Protein 2PK7 (pdb70)

Secondary structure (DSSP, 8-state):
--GGGT---TTT----EE-TTSSEEEETTTTEEEEEETTEE--GGG-EE--HHHHSPP--S--/--HHHH---TTT----EE-TTSSEEEEGGGTEEEEEETTEE--TTTPEEPPHHHHS---

Solvent-accessible surface area: 7641 Å² total

Sequence (122 aa):
TKLLDILACPICKGPLKLSADKTELISKGAGLAYPIRDGIPVLESEARTLTTEERLDKLEHHHTKLLDILACPICKGPLKLSADKTELISKGAGLAYPIRDGIPVLESEARTLTTEERLDKL

CATH classification: 2.20.25.10

B-factor: mean 33.27, std 12.48, range [8.03, 75.21]

Foldseek 3Di:
DDPQVVDADPPQRHGWDQDPVRQWTDDLVVQWTFGQPPNRGHDRVRIDGHDPVRNDDDDDDDD/DDPQVPDADPPQRHGWPQDPVRQWTDDLVVQWTFGQPPNRGHDPVRIDRHDPVRNDDPD

Nearest PDB structures (foldseek):
  2pk7-assembly1_A  TM=1.016E+00  e=2.468E-11  Pseudomonas protegens Pf-5
  2pk7-assembly1_B  TM=9.964E-01  e=2.585E-10  Pseudomonas protegens Pf-5
  2hf1-assembly1_A  TM=7.803E-01  e=8.280E-06  Chromobacterium violaceum ATCC 12472
  2jr6-assembly1_A  TM=7.240E-01  e=8.280E-06  Neisseria meningitidis Z2491
  2js4-assembly1_A  TM=6.664E-01  e=1.897E-04  Bordetella bronchiseptica RB50

InterPro domains:
  IPR005651 Trm112-like [MF_01187] (1-54)
  IPR005651 Trm112-like [PF03966] (2-41)

Radius of gyration: 16.15 Å; Cα contacts (8 Å, |Δi|>4): 223; chains: 2; bounding box: 31×43×45 Å

Structure (mmCIF, N/CA/C/O backbone):
data_2PK7
#
_entry.id   2PK7
#
_cell.length_a   29.415
_cell.length_b   34.363
_cell.length_c   35.832
_cell.angle_alpha   76.39
_cell.angle_beta   76.12
_cell.angle_gamma   73.58
#
_symmetry.space_group_name_H-M   'P 1'
#
loop_
_entity.id
_entity.type
_entity.pdbx_description
1 polymer 'Uncharacterized protein'
2 water water
#
loop_
_atom_site.group_PDB
_atom_site.id
_atom_site.type_symbol
_atom_site.label_atom_id
_atom_site.label_alt_id
_atom_site.label_comp_id
_atom_site.label_asym_id
_atom_site.label_en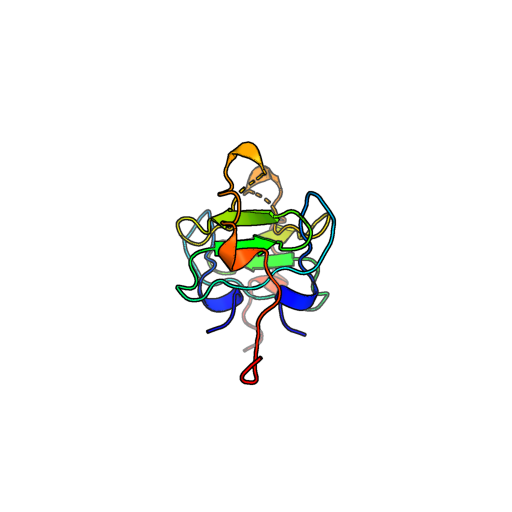tity_id
_atom_site.label_seq_id
_atom_site.pdbx_PDB_ins_code
_atom_site.Cartn_x
_atom_site.Cartn_y
_atom_site.Cartn_z
_atom_site.occupancy
_atom_site.B_iso_or_equiv
_atom_site.auth_seq_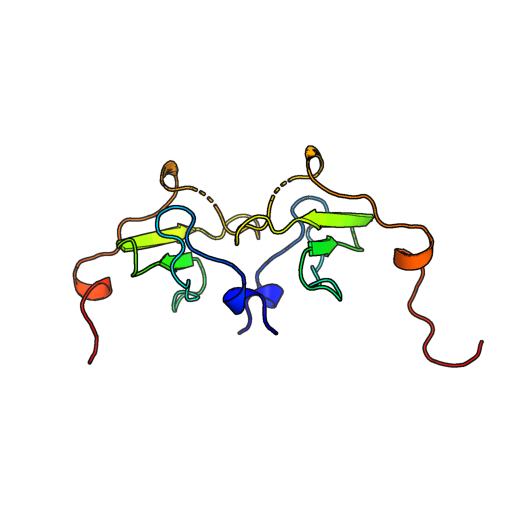id
_atom_site.auth_comp_id
_atom_site.auth_asym_id
_atom_site.auth_atom_id
_atom_site.pdbx_PDB_model_num
ATOM 1 N N . THR A 1 3 ? 4.155 -16.861 -4.490 1.00 65.69 3 THR A N 1
ATOM 2 C CA . THR A 1 3 ? 4.941 -15.839 -5.239 1.00 67.11 3 THR A CA 1
ATOM 3 C C . THR A 1 3 ? 5.063 -14.563 -4.405 1.00 64.55 3 THR A C 1
ATOM 4 O O . THR A 1 3 ? 4.255 -14.327 -3.508 1.00 64.62 3 THR A O 1
ATOM 6 N N . LYS A 1 4 ? 6.073 -13.748 -4.711 1.00 55.45 4 LYS A N 1
ATOM 7 C CA . LYS A 1 4 ? 6.344 -12.501 -3.992 1.00 49.55 4 LYS A CA 1
ATOM 8 C C . LYS A 1 4 ? 5.116 -11.640 -3.687 1.00 44.09 4 LYS A C 1
ATOM 9 O O . LYS A 1 4 ? 4.083 -11.740 -4.350 1.00 41.78 4 LYS A O 1
ATOM 11 N N . LEU A 1 5 ? 5.254 -10.785 -2.677 1.00 38.41 5 LEU A N 1
ATOM 12 C CA . LEU A 1 5 ? 4.186 -9.889 -2.229 1.00 36.08 5 LEU A CA 1
ATOM 13 C C . LEU A 1 5 ? 3.793 -8.832 -3.272 1.00 37.03 5 LEU A C 1
ATOM 14 O O . LEU A 1 5 ? 2.604 -8.567 -3.484 1.00 38.10 5 LEU A O 1
ATOM 19 N N . LEU A 1 6 ? 4.795 -8.241 -3.919 1.00 35.00 6 LEU A N 1
ATOM 20 C CA . LEU A 1 6 ? 4.579 -7.219 -4.940 1.00 37.38 6 LEU A CA 1
ATOM 21 C C . LEU A 1 6 ? 3.716 -7.690 -6.105 1.00 42.30 6 LEU A C 1
ATOM 22 O O . LEU A 1 6 ? 3.225 -6.866 -6.877 1.00 42.66 6 LEU A O 1
ATOM 27 N N . ASP A 1 7 ? 3.552 -9.003 -6.253 1.00 42.21 7 ASP A N 1
ATOM 28 C CA . ASP A 1 7 ? 2.737 -9.537 -7.343 1.00 38.88 7 ASP A CA 1
ATOM 29 C C . ASP A 1 7 ? 1.270 -9.491 -6.952 1.00 39.05 7 ASP A C 1
ATOM 30 O O . ASP A 1 7 ? 0.385 -9.504 -7.807 1.00 43.08 7 ASP A O 1
ATOM 35 N N . ILE A 1 8 ? 1.026 -9.451 -5.648 1.00 38.45 8 ILE A N 1
ATOM 36 C CA . ILE A 1 8 ? -0.326 -9.455 -5.113 1.00 35.94 8 ILE A CA 1
ATOM 37 C C . ILE A 1 8 ? -0.875 -8.085 -4.763 1.00 33.14 8 ILE A C 1
ATOM 38 O O . ILE A 1 8 ? -2.087 -7.870 -4.774 1.00 36.15 8 ILE A O 1
ATOM 43 N N . LEU A 1 9 ? 0.015 -7.160 -4.444 1.00 31.04 9 LEU A N 1
ATOM 44 C CA . LEU A 1 9 ? -0.407 -5.826 -4.071 1.00 29.49 9 LEU A CA 1
ATOM 45 C C . LEU A 1 9 ? -0.683 -4.949 -5.292 1.00 31.70 9 LEU A C 1
ATOM 46 O O . LEU A 1 9 ? -0.010 -5.066 -6.306 1.00 31.57 9 LEU A O 1
ATOM 51 N N . ALA A 1 10 ? -1.685 -4.082 -5.192 1.00 32.73 10 ALA A N 1
ATOM 52 C CA . ALA A 1 10 ? -2.032 -3.191 -6.292 1.00 32.72 10 ALA A CA 1
ATOM 53 C C . ALA A 1 10 ? -2.243 -1.781 -5.776 1.00 31.23 10 ALA A C 1
ATOM 54 O O . ALA A 1 10 ? -2.584 -1.583 -4.613 1.00 32.19 10 ALA A O 1
ATOM 56 N N . CYS A 1 11 ? -2.025 -0.798 -6.639 1.00 30.87 11 CYS A N 1
ATOM 57 C CA . CYS A 1 11 ? -2.217 0.592 -6.250 1.00 31.23 11 CYS A CA 1
ATOM 58 C C . CYS A 1 11 ? -3.700 0.757 -5.921 1.00 36.25 11 CYS A C 1
ATOM 59 O O . CYS A 1 11 ? -4.565 0.337 -6.691 1.00 34.78 11 CYS A O 1
ATOM 62 N N . PRO A 1 12 ? -4.015 1.359 -4.765 1.00 38.62 12 PRO A N 1
ATOM 63 C CA . PRO A 1 12 ? -5.428 1.529 -4.414 1.00 37.18 12 PRO A CA 1
ATOM 64 C C . PRO A 1 12 ? -6.183 2.501 -5.305 1.00 37.05 12 PRO A C 1
ATOM 65 O O . PRO A 1 12 ? -7.410 2.486 -5.354 1.00 44.84 12 PRO A O 1
ATOM 69 N N . ILE A 1 13 ? -5.452 3.337 -6.026 1.00 40.48 13 ILE A N 1
ATOM 70 C CA . ILE A 1 13 ? -6.101 4.311 -6.890 1.00 41.46 13 ILE A CA 1
ATOM 71 C C . ILE A 1 13 ? -6.392 3.773 -8.295 1.00 43.15 13 ILE A C 1
ATOM 72 O O . ILE A 1 13 ? -7.552 3.674 -8.708 1.00 39.29 13 ILE A O 1
ATOM 77 N N . CYS A 1 14 ? -5.331 3.415 -9.017 1.00 38.21 14 CYS A N 1
ATOM 78 C CA . CYS A 1 14 ? -5.438 2.931 -10.397 1.00 36.66 14 CYS A CA 1
ATOM 79 C C . CYS A 1 14 ? -5.405 1.411 -10.570 1.00 35.44 14 CYS A C 1
ATOM 80 O O . CYS A 1 14 ? -5.658 0.901 -11.669 1.00 33.35 14 CYS A O 1
ATOM 83 N N . LYS A 1 15 ? -5.054 0.704 -9.498 1.00 33.09 15 LYS A N 1
ATOM 84 C CA . LYS A 1 15 ? -4.984 -0.755 -9.487 1.00 30.26 15 LYS A CA 1
ATOM 85 C C . LYS A 1 15 ? -3.837 -1.317 -10.322 1.00 32.15 15 LYS A C 1
ATOM 86 O O . LYS A 1 15 ? -3.824 -2.503 -10.665 1.00 33.17 15 LYS A O 1
ATOM 92 N N . GLY A 1 16 ? -2.873 -0.460 -10.641 1.00 27.35 16 GLY A N 1
ATOM 93 C CA . GLY A 1 16 ? -1.728 -0.895 -11.416 1.00 24.91 16 GLY A CA 1
ATOM 94 C C . GLY A 1 16 ? -0.631 -1.450 -10.526 1.00 26.42 16 GLY A C 1
ATOM 95 O O . GLY A 1 16 ? -0.758 -1.453 -9.306 1.00 24.13 16 GLY A O 1
ATOM 96 N N . PRO A 1 17 ? 0.471 -1.923 -11.110 1.00 28.11 17 PRO A N 1
ATOM 97 C CA . PRO A 1 17 ? 1.585 -2.480 -10.335 1.00 29.10 17 PRO A CA 1
ATOM 98 C C . PRO A 1 17 ? 2.243 -1.458 -9.404 1.00 29.45 17 PRO A C 1
ATOM 99 O O . PRO A 1 17 ? 2.065 -0.251 -9.564 1.00 27.02 17 PRO A O 1
ATOM 103 N N . LEU A 1 18 ? 2.986 -1.954 -8.420 1.00 27.82 18 LEU A N 1
ATOM 104 C CA . LEU A 1 18 ? 3.697 -1.099 -7.476 1.00 26.25 18 LEU A CA 1
ATOM 105 C C . LEU A 1 18 ? 5.147 -1.568 -7.478 1.00 27.93 18 LEU A C 1
ATOM 106 O O . LEU A 1 18 ? 5.408 -2.761 -7.615 1.00 28.06 18 LEU A O 1
ATOM 111 N N . LYS A 1 19 ? 6.082 -0.634 -7.343 1.00 23.62 19 LYS A N 1
ATOM 112 C CA . LYS A 1 19 ? 7.491 -0.988 -7.322 1.00 27.78 19 LYS A CA 1
ATOM 113 C C . LYS A 1 19 ? 8.124 -0.433 -6.063 1.00 26.13 19 LYS A C 1
ATOM 114 O O . LYS A 1 19 ? 7.821 0.677 -5.639 1.00 24.37 19 LYS A O 1
ATOM 120 N N . LEU A 1 20 ? 8.993 -1.213 -5.444 1.00 30.13 20 LEU A N 1
ATOM 121 C CA . LEU A 1 20 ? 9.671 -0.727 -4.255 1.00 30.42 20 LEU A CA 1
ATOM 122 C C . LEU A 1 20 ? 10.644 0.339 -4.761 1.00 32.42 20 LEU A C 1
ATOM 123 O O . LEU A 1 20 ? 11.361 0.104 -5.728 1.00 34.02 20 LEU A O 1
ATOM 128 N N . SER A 1 21 ? 10.647 1.513 -4.130 1.00 30.46 21 SER A N 1
ATOM 129 C CA . SER A 1 21 ? 11.529 2.597 -4.547 1.00 27.77 21 SER A CA 1
ATOM 130 C C . SER A 1 21 ? 12.990 2.222 -4.331 1.00 33.85 21 SER A C 1
ATOM 131 O O . SER A 1 21 ? 13.290 1.266 -3.622 1.00 32.75 21 SER A O 1
ATOM 134 N N . ALA A 1 22 ? 13.888 2.999 -4.931 1.00 34.18 22 ALA A N 1
ATOM 135 C CA . ALA A 1 22 ? 15.325 2.770 -4.818 1.00 34.87 22 ALA A CA 1
ATOM 136 C C . ALA A 1 22 ? 15.807 2.720 -3.364 1.00 34.46 22 ALA A C 1
ATOM 137 O O . ALA A 1 22 ? 16.503 1.782 -2.977 1.00 38.13 22 ALA A O 1
ATOM 139 N N . ASP A 1 23 ? 15.447 3.721 -2.561 1.00 36.18 23 ASP A N 1
ATOM 140 C CA . ASP A 1 23 ? 15.858 3.744 -1.154 1.00 32.22 23 ASP A CA 1
ATOM 141 C C . ASP A 1 23 ? 14.977 2.845 -0.278 1.00 28.52 23 ASP A C 1
ATOM 142 O O . ASP A 1 23 ? 15.113 2.828 0.946 1.00 31.11 23 ASP A O 1
ATOM 147 N N . LYS A 1 24 ? 14.081 2.099 -0.926 1.00 29.25 24 LYS A N 1
ATOM 148 C CA . LYS A 1 24 ? 13.160 1.161 -0.269 1.00 24.55 24 LYS A CA 1
ATOM 149 C C . LYS A 1 24 ? 12.184 1.744 0.749 1.00 23.71 24 LYS A C 1
ATOM 150 O O . LYS A 1 24 ? 11.637 1.013 1.578 1.00 25.16 24 LYS A O 1
ATOM 156 N N . THR A 1 25 ? 11.935 3.044 0.688 1.00 24.46 25 THR A N 1
ATOM 157 C CA . THR A 1 25 ? 11.031 3.655 1.651 1.00 22.55 25 THR A CA 1
ATOM 158 C C . THR A 1 25 ? 9.658 3.971 1.078 1.00 19.45 25 THR A C 1
ATOM 159 O O . THR A 1 25 ? 8.811 4.560 1.760 1.00 20.36 25 THR A O 1
ATOM 163 N N . GLU A 1 26 ? 9.421 3.593 -0.170 1.00 23.48 26 GLU A N 1
ATOM 164 C CA . GLU A 1 26 ? 8.129 3.895 -0.770 1.00 18.58 26 GLU A CA 1
ATOM 165 C C . GLU A 1 26 ? 7.709 2.840 -1.760 1.00 19.93 26 GLU A C 1
ATOM 166 O O . GLU A 1 26 ? 8.537 2.116 -2.292 1.00 21.50 26 GLU A O 1
ATOM 172 N N . LEU A 1 27 ? 6.405 2.770 -2.000 1.00 19.50 27 LEU A N 1
ATOM 173 C CA . LEU A 1 27 ? 5.854 1.877 -2.993 1.00 18.83 27 LEU A CA 1
ATOM 174 C C . LEU A 1 27 ? 5.367 2.863 -4.036 1.00 20.45 27 LEU A C 1
ATOM 175 O O . LEU A 1 27 ? 4.403 3.597 -3.820 1.00 22.79 27 LEU A O 1
ATOM 180 N N . ILE A 1 28 ? 6.052 2.900 -5.167 1.00 24.01 28 ILE A N 1
ATOM 181 C CA . ILE A 1 28 ? 5.661 3.819 -6.211 1.00 23.17 28 ILE A CA 1
ATOM 182 C C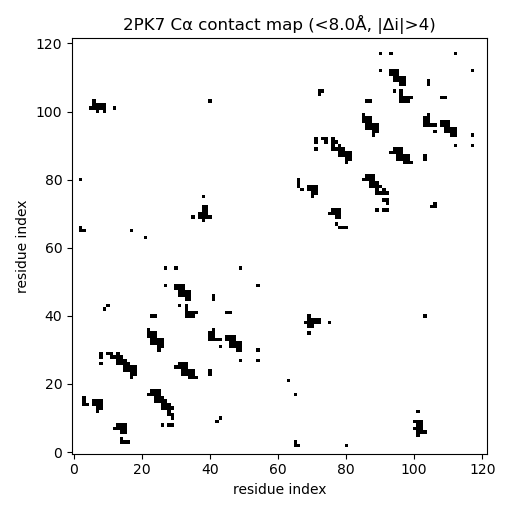 . ILE A 1 28 ? 4.630 3.229 -7.160 1.00 23.13 28 ILE A C 1
ATOM 183 O O . ILE A 1 28 ? 4.679 2.047 -7.541 1.00 19.01 28 ILE A O 1
ATOM 188 N N . SER A 1 29 ? 3.661 4.072 -7.495 1.00 19.56 29 SER A N 1
ATOM 189 C CA . SER A 1 29 ? 2.583 3.704 -8.397 1.00 24.52 29 SER A CA 1
ATOM 190 C C . SER A 1 29 ? 2.647 4.613 -9.607 1.00 22.22 29 SER A C 1
ATOM 191 O O . SER A 1 29 ? 2.047 5.681 -9.621 1.00 28.50 29 SER A O 1
ATOM 194 N N . LYS A 1 30 ? 3.392 4.189 -10.619 1.00 24.17 30 LYS A N 1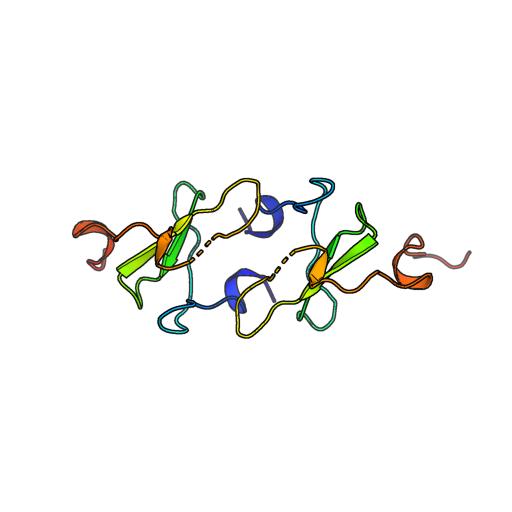
ATOM 195 C CA . LYS A 1 30 ? 3.541 4.972 -11.841 1.00 26.68 30 LYS A CA 1
ATOM 196 C C . LYS A 1 30 ? 2.186 5.149 -12.518 1.00 25.77 30 LYS A C 1
ATOM 197 O O . LYS A 1 30 ? 1.925 6.174 -13.160 1.00 22.43 30 LYS A O 1
ATOM 199 N N . GLY A 1 31 ? 1.323 4.148 -12.376 1.00 20.85 31 GLY A N 1
ATOM 200 C CA . GLY A 1 31 ? 0.008 4.235 -12.986 1.00 25.60 31 GLY A CA 1
ATOM 201 C C . GLY A 1 31 ? -0.816 5.362 -12.386 1.00 29.70 31 GLY A C 1
ATOM 202 O O . GLY A 1 31 ? -1.741 5.871 -13.025 1.00 29.11 31 GLY A O 1
ATOM 203 N N . ALA A 1 32 ? -0.474 5.763 -11.164 1.00 23.65 32 ALA A N 1
ATOM 204 C CA . ALA A 1 32 ? -1.193 6.839 -10.490 1.00 25.63 32 ALA A CA 1
ATOM 205 C C . ALA A 1 32 ? -0.339 8.080 -10.284 1.00 24.24 32 ALA A C 1
ATOM 206 O O . ALA A 1 32 ? -0.842 9.135 -9.892 1.00 25.53 32 ALA A O 1
ATOM 208 N N . GLY A 1 33 ? 0.954 7.953 -10.553 1.00 26.64 33 GLY A N 1
ATOM 209 C CA . GLY A 1 33 ? 1.849 9.081 -10.391 1.00 26.58 33 GLY A CA 1
ATOM 210 C C . GLY A 1 33 ? 2.048 9.425 -8.929 1.00 25.37 33 GLY A C 1
ATOM 211 O O . GLY A 1 33 ? 2.264 10.584 -8.577 1.00 24.59 33 GLY A O 1
ATOM 212 N N . LEU A 1 34 ? 1.976 8.414 -8.071 1.00 28.49 34 LEU A N 1
ATOM 213 C CA . LEU A 1 34 ? 2.145 8.615 -6.635 1.00 25.30 34 LEU A CA 1
ATOM 214 C C . LEU A 1 34 ? 3.123 7.615 -6.009 1.00 21.55 34 LEU A C 1
ATOM 215 O O . LEU A 1 34 ? 3.351 6.545 -6.558 1.00 20.68 34 LEU A O 1
ATOM 220 N N . ALA A 1 35 ? 3.693 7.971 -4.858 1.00 20.04 35 ALA A N 1
ATOM 221 C CA . ALA A 1 35 ? 4.589 7.072 -4.131 1.00 20.35 35 ALA A CA 1
ATOM 222 C C . ALA A 1 35 ? 3.999 6.969 -2.735 1.00 21.61 35 ALA A C 1
ATOM 223 O O . ALA A 1 35 ? 3.819 7.976 -2.062 1.00 22.18 35 ALA A O 1
ATOM 225 N N . TYR A 1 36 ? 3.677 5.756 -2.307 1.00 22.74 36 TYR A N 1
ATOM 226 C CA . TYR A 1 36 ? 3.119 5.566 -0.979 1.00 19.41 36 TYR A CA 1
ATOM 227 C C . TYR A 1 36 ? 4.276 5.306 -0.012 1.00 15.69 36 TYR A C 1
ATOM 228 O O . TYR A 1 36 ? 5.112 4.435 -0.253 1.00 14.80 36 TYR A O 1
ATOM 237 N N . PRO A 1 37 ? 4.343 6.066 1.096 1.00 17.94 37 PRO A N 1
ATOM 238 C CA . PRO A 1 37 ? 5.411 5.898 2.078 1.00 15.58 37 PRO A CA 1
ATOM 239 C C . PRO A 1 37 ? 5.269 4.646 2.926 1.00 23.82 37 PRO A C 1
ATOM 240 O O . PRO A 1 37 ? 4.169 4.165 3.189 1.00 24.21 37 PRO A O 1
ATOM 244 N N . ILE A 1 38 ? 6.405 4.107 3.330 1.00 23.60 38 ILE A N 1
ATOM 245 C CA . ILE A 1 38 ? 6.422 2.942 4.191 1.00 23.44 38 ILE A CA 1
ATOM 246 C C . ILE A 1 38 ? 6.906 3.547 5.486 1.00 28.19 38 ILE A C 1
ATOM 247 O O . ILE A 1 38 ? 8.026 4.047 5.571 1.00 25.55 38 ILE A O 1
ATOM 252 N N . ARG A 1 39 ? 6.036 3.535 6.486 1.00 28.26 39 ARG A N 1
ATOM 253 C CA . ARG A 1 39 ? 6.361 4.128 7.773 1.00 32.57 39 ARG A CA 1
ATOM 254 C C . ARG A 1 39 ? 6.419 3.124 8.912 1.00 30.47 39 ARG A C 1
ATOM 255 O O . ARG A 1 39 ? 5.404 2.537 9.287 1.00 34.90 39 ARG A O 1
ATOM 263 N N . ASP A 1 40 ? 7.611 2.944 9.468 1.00 32.26 40 ASP A N 1
ATOM 264 C CA . ASP A 1 40 ? 7.813 2.007 10.565 1.00 36.54 40 ASP A CA 1
ATOM 265 C C . ASP A 1 40 ? 7.205 0.651 10.212 1.00 33.65 40 ASP A C 1
ATOM 266 O O . ASP A 1 40 ? 6.406 0.090 10.959 1.00 34.49 40 ASP A O 1
ATOM 271 N N . GLY A 1 41 ? 7.589 0.147 9.044 1.00 28.68 41 GLY A N 1
ATOM 272 C CA . GLY A 1 41 ? 7.114 -1.143 8.576 1.00 30.22 41 GLY A CA 1
ATOM 273 C C . GLY A 1 41 ? 5.694 -1.216 8.045 1.00 24.00 41 GLY A C 1
ATOM 274 O O . GLY A 1 41 ? 5.203 -2.308 7.764 1.00 29.91 41 GLY A O 1
ATOM 275 N N . ILE A 1 42 ? 5.029 -0.077 7.888 1.00 24.54 42 ILE A N 1
ATOM 276 C CA . ILE A 1 42 ? 3.660 -0.085 7.374 1.00 23.40 42 ILE A CA 1
ATOM 277 C C . ILE A 1 42 ? 3.549 0.725 6.087 1.00 21.71 42 ILE A C 1
ATOM 278 O O . ILE A 1 42 ? 3.920 1.895 6.057 1.00 24.28 42 ILE A O 1
ATOM 283 N N . PRO A 1 43 ? 3.055 0.109 4.997 1.00 21.41 43 PRO A N 1
ATOM 284 C CA . PRO A 1 43 ? 2.922 0.859 3.747 1.00 21.65 43 PRO A CA 1
ATOM 285 C C . PRO A 1 43 ? 1.631 1.677 3.818 1.00 25.92 43 PRO A C 1
ATOM 286 O O . PRO A 1 43 ? 0.542 1.125 3.687 1.00 24.21 43 PRO A O 1
ATOM 290 N N . VAL A 1 44 ? 1.742 2.985 4.044 1.00 23.63 44 VAL A N 1
ATOM 291 C CA . VAL A 1 44 ? 0.551 3.829 4.136 1.00 22.09 44 VAL A CA 1
ATOM 292 C C . VAL A 1 44 ? 0.110 4.206 2.735 1.00 25.41 44 VAL A C 1
ATOM 293 O O . VAL A 1 44 ? 0.592 5.171 2.135 1.00 22.79 44 VAL A O 1
ATOM 305 N N . LEU A 1 46 ? -2.533 5.691 0.993 1.00 22.46 46 LEU A N 1
ATOM 306 C CA . LEU A 1 46 ? -3.648 6.609 0.846 1.00 26.27 46 LEU A CA 1
ATOM 307 C C . LEU A 1 46 ? -3.078 7.763 0.025 1.00 22.36 46 LEU A C 1
ATOM 308 O O . LEU A 1 46 ? -1.930 8.164 0.221 1.00 24.06 46 LEU A O 1
ATOM 313 N N . GLU A 1 47 ? -3.870 8.286 -0.901 1.00 26.85 47 GLU A N 1
ATOM 314 C CA . GLU A 1 47 ? -3.415 9.384 -1.741 1.00 30.25 47 GLU A CA 1
ATOM 315 C C . GLU A 1 47 ? -3.064 10.583 -0.874 1.00 28.63 47 GLU A C 1
ATOM 316 O O . GLU A 1 47 ? -2.089 11.294 -1.129 1.00 31.28 47 GLU A O 1
ATOM 322 N N . SER A 1 48 ? -3.865 10.797 0.160 1.00 31.06 48 SER A N 1
ATOM 323 C CA . SER A 1 48 ? -3.646 11.909 1.070 1.00 32.71 48 SER A CA 1
ATOM 324 C C . SER A 1 48 ? -2.288 11.843 1.772 1.00 30.68 48 SER A C 1
ATOM 325 O O . SER A 1 48 ? -1.812 12.857 2.281 1.00 31.86 48 SER A O 1
ATOM 328 N N . GLU A 1 49 ? -1.668 10.666 1.803 1.00 30.83 49 GLU A N 1
ATOM 329 C CA . GLU A 1 49 ? -0.376 10.509 2.476 1.00 25.65 49 GLU A CA 1
ATOM 330 C C . GLU A 1 49 ? 0.800 10.300 1.543 1.00 25.21 49 GLU A C 1
ATOM 331 O O . GLU A 1 49 ? 1.955 10.243 1.994 1.00 25.98 49 GLU A O 1
ATOM 337 N N . ALA A 1 50 ? 0.498 10.183 0.255 1.00 24.70 50 ALA A N 1
ATOM 338 C CA . ALA A 1 50 ? 1.495 9.931 -0.776 1.00 21.83 50 ALA A CA 1
ATOM 339 C C . ALA A 1 50 ? 2.236 11.147 -1.318 1.00 24.45 50 ALA A C 1
ATOM 340 O O . ALA A 1 50 ? 1.805 12.288 -1.165 1.00 28.98 50 ALA A O 1
ATOM 342 N N . ARG A 1 51 ? 3.363 10.867 -1.966 1.00 21.58 51 ARG A N 1
ATOM 343 C CA . ARG A 1 51 ? 4.183 11.888 -2.587 1.00 18.88 51 ARG A CA 1
ATOM 344 C C . ARG A 1 51 ? 3.895 11.759 -4.078 1.00 19.74 51 ARG A C 1
ATOM 345 O O . ARG A 1 51 ? 3.875 10.654 -4.615 1.00 24.78 51 ARG A O 1
ATOM 353 N N . THR A 1 52 ? 3.640 12.872 -4.748 1.00 25.51 52 THR A N 1
ATOM 354 C CA . THR A 1 52 ? 3.374 12.802 -6.178 1.00 27.03 52 THR A CA 1
ATOM 355 C C . THR A 1 52 ? 4.737 12.691 -6.859 1.00 25.79 52 THR A C 1
ATOM 356 O O . THR A 1 52 ? 5.690 13.382 -6.482 1.00 28.61 52 THR A O 1
ATOM 360 N N . LEU A 1 53 ? 4.824 11.786 -7.831 1.00 24.72 53 LEU A N 1
ATOM 361 C CA . LEU A 1 53 ? 6.061 11.532 -8.563 1.00 24.86 53 LEU A CA 1
ATOM 362 C C . LEU A 1 53 ? 6.527 12.764 -9.325 1.00 28.00 53 LEU A C 1
ATOM 363 O O . LEU A 1 53 ? 5.715 13.542 -9.831 1.00 26.74 53 LEU A O 1
ATOM 368 N N . THR A 1 54 ? 7.841 12.954 -9.391 1.00 27.92 54 THR A N 1
ATOM 369 C CA . THR A 1 54 ? 8.380 14.101 -10.107 1.00 26.55 54 THR A CA 1
ATOM 370 C C . THR A 1 54 ? 8.261 13.898 -11.601 1.00 29.07 54 THR A C 1
ATOM 371 O O . THR A 1 54 ? 7.856 12.833 -12.078 1.00 24.67 54 THR A O 1
ATOM 375 N N . THR A 1 55 ? 8.618 14.935 -12.343 1.00 29.99 55 THR A N 1
ATOM 376 C CA . THR A 1 55 ? 8.560 14.872 -13.788 1.00 28.90 55 THR A CA 1
ATOM 377 C C . THR A 1 55 ? 9.481 13.770 -14.276 1.00 25.32 55 THR A C 1
ATOM 378 O O . THR A 1 55 ? 9.104 12.961 -15.130 1.00 24.85 55 THR A O 1
ATOM 382 N N . GLU A 1 56 ? 10.687 13.731 -13.718 1.00 27.07 56 GLU A N 1
ATOM 383 C CA . GLU A 1 56 ? 11.675 12.735 -14.110 1.00 26.49 56 GLU A CA 1
ATOM 384 C C . GLU A 1 56 ? 11.235 11.308 -13.785 1.00 31.62 56 GLU A C 1
ATOM 385 O O . GLU A 1 56 ? 11.479 10.388 -14.565 1.00 36.46 56 GLU A O 1
ATOM 387 N N . GLU A 1 57 ? 10.580 11.113 -12.646 1.00 37.00 57 GLU A N 1
ATOM 388 C CA . GLU A 1 57 ? 10.126 9.771 -12.288 1.00 32.70 57 GLU A CA 1
ATOM 389 C C . GLU A 1 57 ? 9.018 9.274 -13.224 1.00 31.43 57 GLU A C 1
ATOM 390 O O . GLU A 1 57 ? 8.950 8.086 -13.538 1.00 28.80 57 GLU A O 1
ATOM 396 N N . ARG A 1 58 ? 8.166 10.191 -13.675 1.00 24.89 58 ARG A N 1
ATOM 397 C CA . ARG A 1 58 ? 7.032 9.854 -14.541 1.00 26.99 58 ARG A CA 1
ATOM 398 C C . ARG A 1 58 ? 7.386 9.574 -15.996 1.00 29.80 58 ARG A C 1
ATOM 399 O O . ARG A 1 58 ? 6.612 8.948 -16.729 1.00 28.10 58 ARG A O 1
ATOM 407 N N . LEU A 1 59 ? 8.560 10.032 -16.408 1.00 33.08 59 LEU A N 1
ATOM 408 C CA . LEU A 1 59 ? 9.031 9.800 -17.762 1.00 33.83 59 LEU A CA 1
ATOM 409 C C . LEU A 1 59 ? 9.421 8.337 -17.858 1.00 37.94 59 LEU A C 1
ATOM 410 O O . LEU A 1 59 ? 9.618 7.682 -16.835 1.00 37.68 59 LEU A O 1
ATOM 415 N N . ASP A 1 60 ? 9.526 7.833 -19.083 1.00 43.28 60 ASP A N 1
ATOM 416 C CA . ASP A 1 60 ? 9.907 6.449 -19.320 1.00 46.08 60 ASP A CA 1
ATOM 417 C C . ASP A 1 60 ? 11.401 6.299 -19.121 1.00 49.32 60 ASP A C 1
ATOM 418 O O . ASP A 1 60 ? 12.176 7.137 -19.572 1.00 52.37 60 ASP A O 1
ATOM 423 N N . LYS A 1 61 ? 11.801 5.233 -18.437 1.00 52.14 61 LYS A N 1
ATOM 424 C CA . LYS A 1 61 ? 13.217 4.972 -18.192 1.00 55.50 61 LYS A CA 1
ATOM 425 C C . LYS A 1 61 ? 13.968 4.743 -19.511 1.00 58.97 61 LYS A C 1
ATOM 426 O O . LYS A 1 61 ? 13.705 3.771 -20.222 1.00 60.09 61 LYS A O 1
ATOM 428 N N . LEU A 1 62 ? 14.908 5.633 -19.822 1.00 60.73 62 LEU A N 1
ATOM 429 C CA . LEU A 1 62 ? 15.697 5.536 -21.049 1.00 64.41 62 LEU A CA 1
ATOM 430 C C . LEU A 1 62 ? 16.974 4.713 -20.838 1.00 67.78 62 LEU A C 1
ATOM 431 O O . LEU A 1 62 ? 17.907 5.188 -20.195 1.00 71.45 62 LEU A O 1
ATOM 433 N N . GLU A 1 63 ? 17.001 3.499 -21.377 1.00 70.92 63 GLU A N 1
ATOM 434 C CA . GLU A 1 63 ? 18.174 2.640 -21.273 1.00 72.21 63 GLU A CA 1
ATOM 435 C C . GLU A 1 63 ? 19.316 3.158 -22.141 1.00 71.68 63 GLU A C 1
ATOM 436 O O . GLU A 1 63 ? 20.327 3.641 -21.630 1.00 70.32 63 GLU A O 1
ATOM 442 N N . HIS A 1 64 ? 19.148 3.055 -23.455 1.00 72.67 64 HIS A N 1
ATOM 443 C CA . HIS A 1 64 ? 20.195 3.440 -24.394 1.00 66.28 64 HIS A CA 1
ATOM 444 C C . HIS A 1 64 ? 20.104 4.922 -24.743 1.00 65.71 64 HIS A C 1
ATOM 445 O O . HIS A 1 64 ? 19.224 5.632 -24.256 1.00 72.18 64 HIS A O 1
ATOM 452 N N . HIS A 1 65 ? 21.020 5.383 -25.589 1.00 59.82 65 HIS A N 1
ATOM 453 C CA . HIS A 1 65 ? 21.562 6.731 -25.472 1.00 57.16 65 HIS A CA 1
ATOM 454 C C . HIS A 1 65 ? 20.491 7.782 -25.744 1.00 58.94 65 HIS A C 1
ATOM 455 O O . HIS A 1 65 ? 20.403 8.789 -25.041 1.00 57.45 65 HIS A O 1
ATOM 462 N N . HIS A 1 66 ? 19.677 7.540 -26.767 1.00 64.30 66 HIS A N 1
ATOM 463 C CA . HIS A 1 66 ? 18.718 8.534 -27.234 1.00 62.77 66 HIS A CA 1
ATOM 464 C C . HIS A 1 66 ? 17.288 8.021 -27.109 1.00 63.60 66 HIS A C 1
ATOM 465 O O . HIS A 1 66 ? 16.617 7.773 -28.112 1.00 65.12 66 HIS A O 1
ATOM 467 N 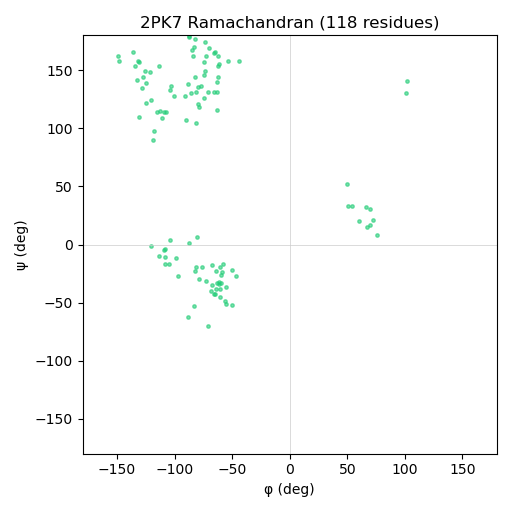N . THR B 1 3 ? 16.642 -6.784 -1.702 1.00 30.48 3 THR B N 1
ATOM 468 C CA . THR B 1 3 ? 15.666 -6.411 -0.634 1.00 28.37 3 THR B CA 1
ATOM 469 C C . THR B 1 3 ? 14.243 -6.609 -1.141 1.00 34.18 3 THR B C 1
ATOM 470 O O . THR B 1 3 ? 13.883 -6.100 -2.202 1.00 32.52 3 THR B O 1
ATOM 472 N N . LYS B 1 4 ? 13.436 -7.356 -0.393 1.00 31.84 4 LYS B N 1
ATOM 473 C CA . LYS B 1 4 ? 12.054 -7.592 -0.796 1.00 32.70 4 LYS B CA 1
ATOM 474 C C . LYS B 1 4 ? 11.091 -6.924 0.181 1.00 29.79 4 LYS B C 1
ATOM 475 O O . LYS B 1 4 ? 11.419 -6.712 1.351 1.00 26.39 4 LYS B O 1
ATOM 481 N N . LEU B 1 5 ? 9.901 -6.585 -0.295 1.00 25.97 5 LEU B N 1
ATOM 482 C CA . LEU B 1 5 ? 8.945 -5.913 0.566 1.00 24.80 5 LEU B CA 1
ATOM 483 C C . LEU B 1 5 ? 8.735 -6.603 1.911 1.00 29.18 5 LEU B C 1
ATOM 484 O O . LEU B 1 5 ? 8.853 -5.966 2.960 1.00 27.89 5 LEU B O 1
ATOM 489 N N . LEU B 1 6 ? 8.442 -7.901 1.885 1.00 28.45 6 LEU B N 1
ATOM 490 C CA . LEU B 1 6 ? 8.204 -8.646 3.118 1.00 33.56 6 LEU B CA 1
ATOM 491 C C . LEU B 1 6 ? 9.277 -8.468 4.197 1.00 35.13 6 LEU B C 1
ATOM 492 O O . LEU B 1 6 ? 8.999 -8.682 5.376 1.00 42.85 6 LEU B O 1
ATOM 497 N N . ASP B 1 7 ? 10.487 -8.069 3.802 1.00 38.62 7 ASP B N 1
ATOM 498 C CA . ASP B 1 7 ? 11.588 -7.873 4.756 1.00 36.24 7 ASP B CA 1
ATOM 499 C C . ASP B 1 7 ? 11.578 -6.544 5.504 1.00 35.14 7 ASP B C 1
ATOM 500 O O . ASP B 1 7 ? 12.235 -6.405 6.532 1.00 40.51 7 ASP B O 1
ATOM 505 N N . ILE B 1 8 ? 10.862 -5.553 4.995 1.00 31.53 8 ILE B N 1
ATOM 506 C CA . ILE B 1 8 ? 10.851 -4.273 5.689 1.00 27.85 8 ILE B CA 1
ATOM 507 C C . ILE B 1 8 ? 9.535 -3.961 6.374 1.00 23.77 8 ILE B C 1
ATOM 508 O O . ILE B 1 8 ? 9.468 -3.079 7.229 1.00 31.73 8 ILE B O 1
ATOM 513 N N . LEU B 1 9 ? 8.481 -4.674 6.000 1.00 18.59 9 LEU B N 1
ATOM 514 C CA . LEU B 1 9 ? 7.206 -4.460 6.662 1.00 24.45 9 LEU B CA 1
ATOM 515 C C . LEU B 1 9 ? 7.383 -5.132 8.025 1.00 26.42 9 LEU B C 1
ATOM 516 O O . LEU B 1 9 ? 8.249 -5.994 8.192 1.00 21.77 9 LEU B O 1
ATOM 521 N N . ALA B 1 10 ? 6.597 -4.715 9.005 1.00 22.84 10 ALA B N 1
ATOM 522 C CA . ALA B 1 10 ? 6.687 -5.295 10.335 1.00 24.78 10 ALA B CA 1
ATOM 523 C C . ALA B 1 10 ? 5.305 -5.234 10.944 1.00 30.87 10 ALA B C 1
ATOM 524 O O . ALA B 1 10 ? 4.449 -4.476 10.479 1.00 28.59 10 ALA B O 1
ATOM 526 N N . CYS B 1 11 ? 5.089 -6.029 11.984 1.00 27.76 11 CYS B N 1
ATOM 527 C CA . CYS B 1 11 ? 3.799 -6.063 12.647 1.00 26.52 11 CYS B CA 1
ATOM 528 C C . CYS B 1 11 ? 3.486 -4.735 13.323 1.00 27.11 11 CYS B C 1
ATOM 529 O O . CYS B 1 11 ? 4.320 -4.184 14.038 1.00 34.57 11 CYS B O 1
ATOM 532 N N . PRO B 1 12 ? 2.277 -4.201 13.098 1.00 32.02 12 PRO B N 1
ATOM 533 C CA . PRO B 1 12 ? 1.841 -2.935 13.695 1.00 34.38 12 PRO B CA 1
ATOM 534 C C . PRO B 1 12 ? 1.761 -3.017 15.217 1.00 39.24 12 PRO B C 1
ATOM 535 O O . PRO B 1 12 ? 2.029 -2.036 15.918 1.00 39.09 12 PRO B O 1
ATOM 539 N N . ILE B 1 13 ? 1.413 -4.199 15.717 1.00 41.96 13 ILE B N 1
ATOM 540 C CA . ILE B 1 13 ? 1.289 -4.437 17.148 1.00 36.68 13 ILE B CA 1
ATOM 541 C C . ILE B 1 13 ? 2.607 -4.762 17.863 1.00 38.54 13 ILE B C 1
ATOM 542 O O . ILE B 1 13 ? 2.958 -4.113 18.855 1.00 38.59 13 ILE B O 1
ATOM 547 N N . CYS B 1 14 ? 3.336 -5.758 17.363 1.00 37.62 14 CYS B N 1
ATOM 548 C CA . CYS B 1 14 ? 4.590 -6.172 18.000 1.00 34.63 14 CYS B CA 1
ATOM 549 C C . CYS B 1 14 ? 5.883 -5.824 17.268 1.00 36.86 14 CYS B C 1
ATOM 550 O O . CYS B 1 14 ? 6.973 -6.098 17.778 1.00 36.37 14 CYS B O 1
ATOM 553 N N . LYS B 1 15 ? 5.775 -5.238 16.080 1.00 38.88 15 LYS B N 1
ATOM 554 C CA . LYS B 1 15 ? 6.956 -4.872 15.304 1.00 39.98 15 LYS B CA 1
ATOM 555 C C . LYS B 1 15 ? 7.709 -6.122 14.847 1.00 41.28 15 LYS B C 1
ATOM 556 O O . LYS B 1 15 ? 8.861 -6.034 14.423 1.00 40.53 15 LYS B O 1
ATOM 562 N N . GLY B 1 16 ? 7.061 -7.282 14.935 1.00 38.42 16 GLY B N 1
ATOM 563 C CA . GLY B 1 16 ? 7.707 -8.512 14.515 1.00 38.10 16 GLY B CA 1
ATOM 564 C C . GLY B 1 16 ? 7.581 -8.790 13.025 1.00 35.07 16 GLY B C 1
ATOM 565 O O . GLY B 1 16 ? 6.790 -8.150 12.339 1.00 38.33 16 GLY B O 1
ATOM 566 N N . PRO B 1 17 ? 8.360 -9.748 12.494 1.00 35.33 17 PRO B N 1
ATOM 567 C CA . PRO B 1 17 ? 8.343 -10.124 11.076 1.00 31.40 17 PRO B CA 1
ATOM 568 C C . PRO B 1 17 ? 6.966 -10.645 10.641 1.00 30.43 17 PRO B C 1
ATOM 569 O O . PRO B 1 17 ? 6.183 -11.110 11.466 1.00 22.93 17 PRO B O 1
ATOM 573 N N . LEU B 1 18 ? 6.671 -10.533 9.348 1.00 23.07 18 LEU B N 1
ATOM 574 C CA . LEU B 1 18 ? 5.397 -10.989 8.792 1.00 26.15 18 LEU B CA 1
ATOM 575 C C . LEU B 1 18 ? 5.693 -12.015 7.719 1.00 27.98 18 LEU B C 1
ATOM 576 O O . LEU B 1 18 ? 6.724 -11.940 7.060 1.00 27.49 18 LEU B O 1
ATOM 581 N N . LYS B 1 19 ? 4.795 -12.975 7.547 1.00 23.32 19 LYS B N 1
ATOM 582 C CA . LYS B 1 19 ? 4.972 -13.986 6.525 1.00 25.19 19 LYS B CA 1
ATOM 583 C C . LYS B 1 19 ? 3.723 -13.986 5.671 1.00 19.16 19 LYS B C 1
ATOM 584 O O . LYS B 1 19 ? 2.637 -13.697 6.163 1.00 25.38 19 LYS B O 1
ATOM 590 N N . LEU B 1 20 ? 3.867 -14.309 4.392 1.00 25.34 20 LEU B N 1
ATOM 591 C CA . LEU B 1 20 ? 2.707 -14.359 3.516 1.00 26.19 20 LEU B CA 1
ATOM 592 C C . LEU B 1 20 ? 2.021 -15.690 3.790 1.00 26.01 20 LEU B C 1
ATOM 593 O O . LEU B 1 20 ? 2.643 -16.728 3.646 1.00 27.38 20 LEU B O 1
ATOM 598 N N . SER B 1 21 ? 0.752 -15.653 4.205 1.00 22.38 21 SER B N 1
ATOM 599 C CA . SER B 1 21 ? 0.001 -16.875 4.498 1.00 18.77 21 SER B CA 1
ATOM 600 C C . SER B 1 21 ? 0.046 -17.817 3.307 1.00 20.19 21 SER B C 1
ATOM 601 O O . SER B 1 21 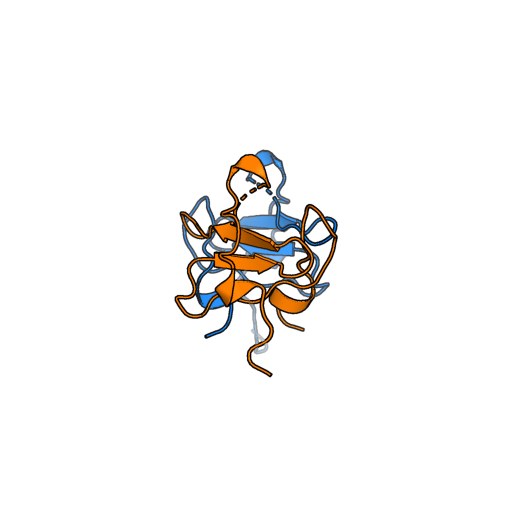? 0.250 -17.390 2.176 1.00 21.24 21 SER B O 1
ATOM 604 N N . ALA B 1 22 ? -0.172 -19.102 3.565 1.00 22.86 22 ALA B N 1
ATOM 605 C CA . ALA B 1 22 ? -0.148 -20.112 2.514 1.00 25.96 22 ALA B CA 1
ATOM 606 C C . ALA B 1 22 ? -1.209 -19.881 1.436 1.00 25.42 22 ALA B C 1
ATOM 607 O O . ALA B 1 22 ? -0.977 -20.197 0.267 1.00 35.03 22 ALA B O 1
ATOM 609 N N . ASP B 1 23 ? -2.374 -19.348 1.801 1.00 28.23 23 ASP B N 1
ATOM 610 C CA . ASP B 1 23 ? -3.386 -19.097 0.777 1.00 22.52 23 ASP B CA 1
ATOM 611 C C . ASP B 1 23 ? -3.143 -17.712 0.179 1.00 25.84 23 ASP B C 1
ATOM 612 O O . ASP B 1 23 ? -3.878 -17.258 -0.701 1.00 26.46 23 ASP B O 1
ATOM 617 N N . LYS B 1 24 ? -2.091 -17.065 0.676 1.00 27.21 24 LYS B N 1
ATOM 618 C CA . LYS B 1 24 ? -1.658 -15.727 0.261 1.00 29.23 24 LYS B CA 1
ATOM 619 C C . LYS B 1 24 ? -2.698 -14.606 0.325 1.00 30.58 24 LYS B C 1
ATOM 620 O O . LYS B 1 24 ? -2.677 -13.683 -0.495 1.00 26.78 24 LYS B O 1
ATOM 626 N N . THR B 1 25 ? -3.600 -14.678 1.306 1.00 21.31 25 THR B N 1
ATOM 627 C CA . THR B 1 25 ? -4.607 -13.634 1.482 1.00 26.25 25 THR B CA 1
ATOM 628 C C . THR B 1 25 ? -4.289 -12.809 2.727 1.00 21.66 25 THR B C 1
ATOM 629 O O . THR B 1 25 ? -4.890 -11.764 2.955 1.00 20.80 25 THR B O 1
ATOM 633 N N . GLU B 1 26 ? -3.345 -13.273 3.539 1.00 21.73 26 GLU B N 1
ATOM 634 C CA . GLU B 1 26 ? -3.006 -12.544 4.762 1.00 13.82 26 GLU B CA 1
ATOM 635 C C . GLU B 1 26 ? -1.517 -12.433 5.000 1.00 15.10 26 GLU B C 1
ATOM 636 O O . GLU B 1 26 ? -0.730 -13.125 4.379 1.00 17.68 26 GLU B O 1
ATOM 642 N N . LEU B 1 27 ? -1.148 -11.541 5.917 1.00 16.98 27 LEU B N 1
ATOM 643 C CA . LEU B 1 27 ? 0.239 -11.362 6.325 1.00 21.42 27 LEU B CA 1
ATOM 644 C C . LEU B 1 27 ? 0.196 -11.860 7.762 1.00 24.53 27 LEU B C 1
ATOM 645 O O . LEU B 1 27 ? -0.485 -11.278 8.605 1.00 24.50 27 LEU B O 1
ATOM 650 N N . ILE B 1 28 ? 0.896 -12.958 8.029 1.00 22.16 28 ILE B N 1
ATOM 651 C CA . ILE B 1 28 ? 0.894 -13.556 9.356 1.00 19.42 28 ILE B CA 1
ATOM 652 C C . ILE B 1 28 ? 1.912 -12.970 10.324 1.00 22.05 28 ILE B C 1
ATOM 653 O O . ILE B 1 28 ? 3.087 -12.838 9.995 1.00 22.64 28 ILE B O 1
ATOM 658 N N . SER B 1 29 ? 1.451 -12.619 11.520 1.00 23.17 29 SER B N 1
ATOM 659 C CA . SER B 1 29 ? 2.339 -12.115 12.565 1.00 24.01 29 SER B CA 1
ATOM 660 C C . SER B 1 29 ? 2.249 -13.115 13.710 1.00 24.82 29 SER B C 1
ATOM 661 O O . SER B 1 29 ? 1.299 -13.083 14.493 1.00 23.10 29 SER B O 1
ATOM 664 N N . LYS B 1 30 ? 3.204 -14.036 13.781 1.00 24.67 30 LYS B N 1
ATOM 665 C CA . LYS B 1 30 ? 3.185 -15.007 14.865 1.00 30.94 30 LYS B CA 1
ATOM 666 C C . LYS B 1 30 ? 3.488 -14.216 16.121 1.00 31.60 30 LYS B C 1
ATOM 667 O O . LYS B 1 30 ? 2.878 -14.432 17.176 1.00 29.06 30 LYS B O 1
ATOM 673 N N . GLY B 1 31 ? 4.419 -13.276 15.982 1.00 28.12 31 GLY B N 1
ATOM 674 C CA . GLY B 1 31 ? 4.807 -12.433 17.096 1.00 26.15 31 GLY B CA 1
ATOM 675 C C . GLY B 1 31 ? 3.622 -11.879 17.861 1.00 26.70 31 GLY B C 1
ATOM 676 O O . GLY B 1 31 ? 3.732 -11.612 19.063 1.00 29.71 31 GLY B O 1
ATOM 677 N N . ALA B 1 32 ? 2.487 -11.728 17.179 1.00 24.87 32 ALA B N 1
ATOM 678 C CA . ALA B 1 32 ? 1.280 -11.203 17.809 1.00 25.03 32 ALA B CA 1
ATOM 679 C C . ALA B 1 32 ? 0.074 -12.141 17.773 1.00 27.26 32 ALA B C 1
ATOM 680 O O . ALA B 1 32 ? -0.979 -11.798 18.294 1.00 29.25 32 ALA B O 1
ATOM 682 N N . GLY B 1 33 ? 0.216 -13.313 17.166 1.00 27.69 33 GLY B N 1
ATOM 683 C CA . GLY B 1 33 ? -0.909 -14.228 17.095 1.00 27.73 33 GLY B CA 1
ATOM 684 C C . GLY B 1 33 ? -1.980 -13.615 16.216 1.00 33.45 33 GLY B C 1
ATOM 685 O O . GLY B 1 33 ? -3.178 -13.832 16.414 1.00 33.13 33 GLY B O 1
ATOM 686 N N . LEU B 1 34 ? -1.542 -12.850 15.219 1.00 32.32 34 LEU B N 1
ATOM 687 C CA . LEU B 1 34 ? -2.478 -12.192 14.312 1.00 32.91 34 LEU B CA 1
ATOM 688 C C . LEU B 1 34 ? -2.204 -12.353 12.802 1.00 27.32 34 LEU B C 1
ATOM 689 O O . LEU B 1 34 ? -1.072 -12.606 12.386 1.00 30.52 34 LE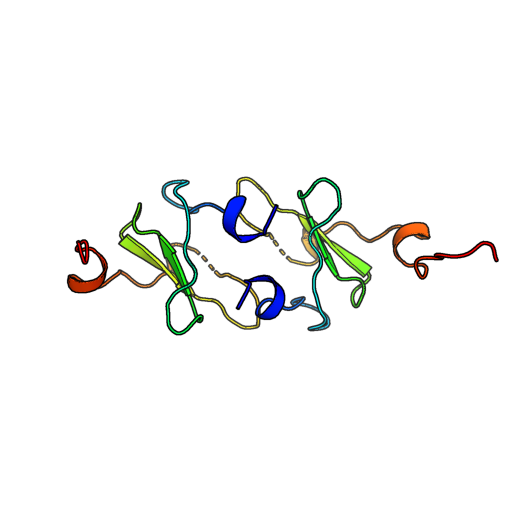U B O 1
ATOM 694 N N . ALA B 1 35 ? -3.253 -12.193 11.994 1.00 27.37 35 ALA B N 1
ATOM 695 C CA . ALA B 1 35 ? -3.156 -12.289 10.542 1.00 23.37 35 ALA B CA 1
ATOM 696 C C . ALA B 1 35 ? -3.839 -11.079 9.909 1.00 24.06 35 ALA B C 1
ATOM 697 O O . ALA B 1 35 ? -5.061 -10.944 9.949 1.00 23.89 35 ALA B O 1
ATOM 699 N N . TYR B 1 36 ? -3.050 -10.194 9.322 1.00 24.42 36 TYR B N 1
ATOM 700 C CA . TYR B 1 36 ? -3.626 -9.027 8.685 1.00 21.30 36 TYR B CA 1
ATOM 701 C C . TYR B 1 36 ? -4.118 -9.403 7.297 1.00 20.90 36 TYR B C 1
ATOM 702 O O . TYR B 1 36 ? -3.409 -10.028 6.511 1.00 22.91 36 TYR B O 1
ATOM 711 N N . PRO B 1 37 ? -5.358 -9.022 6.980 1.00 21.67 37 PRO B N 1
ATOM 712 C CA . PRO B 1 37 ? -5.971 -9.319 5.690 1.00 23.07 37 PRO B CA 1
ATOM 713 C C . PRO B 1 37 ? -5.446 -8.468 4.533 1.00 30.66 37 PRO B C 1
ATOM 714 O O . PRO B 1 37 ? -5.068 -7.312 4.719 1.00 35.57 37 PRO B O 1
ATOM 718 N N . ILE B 1 38 ? -5.374 -9.063 3.346 1.00 28.90 38 ILE B N 1
ATOM 719 C CA . ILE B 1 38 ? -4.943 -8.319 2.168 1.00 28.51 38 ILE B CA 1
ATOM 720 C C . ILE B 1 38 ? -6.243 -8.162 1.405 1.00 26.15 38 ILE B C 1
ATOM 721 O O . ILE B 1 38 ? -6.845 -9.147 0.988 1.00 26.18 38 ILE B O 1
ATOM 726 N N . ARG B 1 39 ? -6.705 -6.921 1.284 1.00 25.80 39 ARG B N 1
ATOM 727 C CA . ARG B 1 39 ? -7.956 -6.644 0.591 1.00 27.38 39 ARG B CA 1
ATOM 728 C C . ARG B 1 39 ? -7.795 -5.503 -0.393 1.00 27.83 39 ARG B C 1
ATOM 729 O O . ARG B 1 39 ? -7.104 -4.527 -0.120 1.00 29.10 39 ARG B O 1
ATOM 737 N N . ASP B 1 40 ? -8.442 -5.640 -1.541 1.00 27.35 40 ASP B N 1
ATOM 738 C CA . ASP B 1 40 ? -8.372 -4.628 -2.581 1.00 31.56 40 ASP B CA 1
ATOM 739 C C . ASP B 1 40 ? -6.916 -4.278 -2.873 1.00 30.93 40 ASP B C 1
ATOM 740 O O . ASP B 1 40 ? -6.586 -3.137 -3.194 1.00 29.65 40 ASP B O 1
ATOM 745 N N . GLY B 1 41 ? -6.057 -5.288 -2.745 1.00 31.19 41 GLY B N 1
ATOM 746 C CA . GLY B 1 41 ? -4.635 -5.137 -3.011 1.00 28.62 41 GLY B CA 1
ATOM 747 C C . GLY B 1 41 ? -3.807 -4.341 -2.016 1.00 32.62 41 GLY B C 1
ATOM 748 O O . GLY B 1 41 ? -2.718 -3.866 -2.356 1.00 35.38 41 GLY B O 1
ATOM 749 N N . ILE B 1 42 ? -4.303 -4.213 -0.789 1.00 29.84 42 ILE B N 1
ATOM 750 C CA . ILE B 1 42 ? -3.617 -3.457 0.254 1.00 31.29 42 ILE B CA 1
ATOM 751 C C . ILE B 1 42 ? -3.487 -4.299 1.502 1.00 30.46 42 ILE B C 1
ATOM 752 O O . ILE B 1 42 ? -4.445 -4.944 1.906 1.00 30.77 42 ILE B O 1
ATOM 757 N N . PRO B 1 43 ? -2.306 -4.321 2.132 1.00 27.11 43 PRO B N 1
ATOM 758 C CA . PRO B 1 43 ? -2.272 -5.144 3.339 1.00 27.09 43 PRO B CA 1
ATOM 759 C C . PRO B 1 43 ? -2.935 -4.313 4.434 1.00 29.37 43 PRO B C 1
ATOM 760 O O . PRO B 1 43 ? -2.450 -3.241 4.782 1.00 33.82 43 PRO B O 1
ATOM 764 N N . VAL B 1 44 ? -4.042 -4.817 4.969 1.00 28.81 44 VAL B N 1
ATOM 765 C CA . VAL B 1 44 ? -4.812 -4.085 5.968 1.00 29.43 44 VAL B CA 1
ATOM 766 C C . VAL B 1 44 ? -4.211 -4.254 7.359 1.00 31.65 44 VAL B C 1
ATOM 767 O O . VAL B 1 44 ? -4.572 -5.173 8.094 1.00 28.92 44 VAL B O 1
ATOM 779 N N . LEU B 1 46 ? -4.367 -3.434 10.588 1.00 36.13 46 LEU B N 1
ATOM 780 C CA . LEU B 1 46 ? -5.098 -2.950 11.753 1.00 35.99 46 LEU B CA 1
ATOM 781 C C . LEU B 1 46 ? -5.520 -4.102 12.658 1.00 39.19 46 LEU B C 1
ATOM 782 O O . LEU B 1 46 ? -6.091 -5.090 12.195 1.00 39.34 46 LEU B O 1
ATOM 787 N N . GLU B 1 47 ? -5.236 -3.969 13.949 1.00 42.24 47 GLU B N 1
ATOM 788 C CA . GLU B 1 47 ? -5.603 -4.985 14.920 1.00 44.42 47 GLU B CA 1
ATOM 789 C C . GLU B 1 47 ? -7.109 -5.179 14.775 1.00 43.88 47 GLU B C 1
ATOM 790 O O . GLU B 1 47 ? -7.614 -6.298 14.863 1.00 44.65 47 GLU B O 1
ATOM 796 N N . SER B 1 48 ? -7.815 -4.080 14.519 1.00 44.32 48 SER B N 1
ATOM 797 C CA . SER B 1 48 ? -9.268 -4.114 14.353 1.00 44.24 48 SER B CA 1
ATOM 798 C C . SER B 1 48 ? -9.750 -4.999 13.205 1.00 45.02 48 SER B C 1
ATOM 799 O O . SER B 1 48 ? -10.875 -5.512 13.232 1.00 44.00 48 SER B O 1
ATOM 802 N N . GLU B 1 49 ? -8.903 -5.179 12.198 1.00 42.73 49 GLU B N 1
ATOM 803 C CA . GLU B 1 49 ? -9.271 -5.992 11.047 1.00 37.94 49 GLU B CA 1
ATOM 804 C C . GLU B 1 49 ? -8.609 -7.367 11.041 1.00 37.86 49 GLU B C 1
ATOM 805 O O . GLU B 1 49 ? -9.043 -8.267 10.323 1.00 37.96 49 GLU B O 1
ATOM 811 N N . ALA B 1 50 ? -7.557 -7.521 11.836 1.00 36.91 50 ALA B N 1
ATOM 812 C CA . ALA B 1 50 ? -6.812 -8.774 11.899 1.00 31.33 50 ALA B CA 1
ATOM 813 C C . ALA B 1 50 ? -7.617 -9.977 12.399 1.00 36.30 50 ALA B C 1
ATOM 814 O O . ALA B 1 50 ? -8.598 -9.840 13.136 1.00 33.43 50 ALA B O 1
ATOM 816 N N . ARG B 1 51 ? -7.192 -11.164 11.976 1.00 37.53 51 ARG B N 1
ATOM 817 C CA . ARG B 1 51 ? -7.831 -12.413 12.377 1.00 30.72 51 ARG B CA 1
ATOM 818 C C . ARG B 1 51 ? -6.937 -13.044 13.437 1.00 30.46 51 ARG B C 1
ATOM 819 O O . ARG B 1 51 ? -5.711 -13.047 13.302 1.00 31.91 51 ARG B O 1
ATOM 827 N N . THR B 1 52 ? -7.540 -13.551 14.506 1.00 31.47 52 THR B N 1
ATOM 828 C CA . THR B 1 52 ? -6.764 -14.186 15.563 1.00 28.24 52 THR B CA 1
ATOM 829 C C . THR B 1 52 ? -6.317 -15.545 15.038 1.00 24.50 52 THR B C 1
ATOM 830 O O . THR B 1 52 ? -7.149 -16.330 14.586 1.00 25.27 52 THR B O 1
ATOM 834 N N . LEU B 1 53 ? -5.015 -15.821 15.080 1.00 18.28 53 LEU B N 1
ATOM 835 C CA . LEU B 1 53 ? -4.518 -17.106 14.596 1.00 20.27 53 LEU B CA 1
ATOM 836 C C . LEU B 1 53 ? -5.090 -18.227 15.440 1.00 24.44 53 LEU B C 1
ATOM 837 O O . LEU B 1 53 ? -5.194 -18.105 16.659 1.00 27.23 53 LEU B O 1
ATOM 842 N N . THR B 1 54 ? -5.454 -19.320 14.784 1.00 31.31 54 THR B N 1
ATOM 843 C CA . THR B 1 54 ? -6.000 -20.473 15.477 1.00 27.44 54 THR B CA 1
ATOM 844 C C . THR B 1 54 ? -4.897 -21.135 16.280 1.00 28.55 54 THR B C 1
ATOM 845 O O . THR B 1 54 ? -3.718 -20.804 16.132 1.00 28.66 54 THR B O 1
ATOM 849 N N . THR B 1 55 ? -5.282 -22.070 17.137 1.00 22.83 55 THR B N 1
ATOM 850 C CA . THR B 1 55 ? -4.310 -22.763 17.954 1.00 24.42 55 THR B CA 1
ATOM 851 C C . THR B 1 55 ? -3.228 -23.429 17.110 1.00 16.69 55 THR B C 1
ATOM 852 O O . THR B 1 55 ? -2.032 -23.295 17.394 1.00 15.24 55 THR B O 1
ATOM 856 N N . GLU B 1 56 ? -3.660 -24.155 16.085 1.00 14.10 56 GLU B N 1
ATOM 857 C CA . GLU B 1 56 ? -2.764 -24.877 15.190 1.00 20.65 56 GLU B CA 1
ATOM 858 C C . GLU B 1 56 ? -1.776 -23.962 14.481 1.00 23.47 56 GLU B C 1
ATOM 859 O O . GLU B 1 56 ? -0.637 -24.364 14.200 1.00 24.15 56 GLU B O 1
ATOM 861 N N . GLU B 1 57 ? -2.216 -22.739 14.191 1.00 23.81 57 GLU B N 1
ATOM 862 C CA . GLU B 1 57 ? -1.382 -21.750 13.519 1.00 26.54 57 GLU B CA 1
ATOM 863 C C . GLU B 1 57 ? -0.295 -21.193 14.430 1.00 25.73 57 GLU B C 1
ATOM 864 O O . GLU B 1 57 ? 0.791 -20.844 13.972 1.00 24.81 57 GLU B O 1
ATOM 870 N N . ARG B 1 58 ? -0.592 -21.113 15.721 1.00 26.20 58 ARG B N 1
ATOM 871 C CA . ARG B 1 58 ? 0.358 -20.586 16.691 1.00 24.76 58 ARG B CA 1
ATOM 872 C C . ARG B 1 58 ? 1.416 -21.609 17.078 1.00 30.44 58 ARG B C 1
ATOM 873 O O . ARG B 1 58 ? 2.537 -21.247 17.428 1.00 33.69 58 ARG B O 1
ATOM 881 N N . LEU B 1 59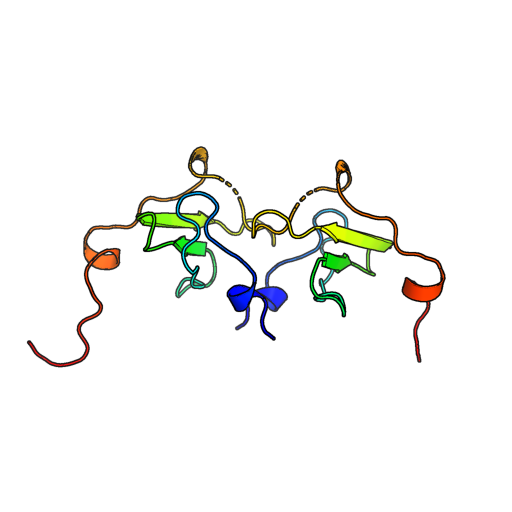 ? 1.057 -22.887 17.034 1.00 34.35 59 LEU B N 1
ATOM 882 C CA . LEU B 1 59 ? 2.007 -23.934 17.377 1.00 36.59 59 LEU B CA 1
ATOM 883 C C . LEU B 1 59 ? 3.111 -23.916 16.336 1.00 40.22 59 LEU B C 1
ATOM 884 O O . LEU B 1 59 ? 2.975 -23.310 15.276 1.00 39.89 59 LEU B O 1
ATOM 889 N N . ASP B 1 60 ? 4.219 -24.572 16.643 1.00 44.11 60 ASP B N 1
ATOM 890 C CA . ASP B 1 60 ? 5.318 -24.640 15.691 1.00 53.66 60 ASP B CA 1
ATOM 891 C C . ASP B 1 60 ? 5.220 -26.009 15.030 1.00 60.90 60 ASP B C 1
ATOM 892 O O . ASP B 1 60 ? 5.142 -27.027 15.723 1.00 64.24 60 ASP B O 1
ATOM 894 N N . LYS B 1 61 ? 5.214 -26.032 13.700 1.00 66.06 61 LYS B N 1
ATOM 895 C CA . LYS B 1 61 ? 5.121 -27.284 12.958 1.00 70.09 61 LYS B CA 1
ATOM 896 C C . LYS B 1 61 ? 6.291 -28.182 13.335 1.00 73.29 61 LYS B C 1
ATOM 897 O O . LYS B 1 61 ? 6.216 -29.407 13.219 1.00 73.76 61 LYS B O 1
ATOM 899 N N . LEU B 1 62 ? 7.362 -27.546 13.805 1.00 75.21 62 LEU B N 1
ATOM 900 C CA . LEU B 1 62 ? 8.594 -28.224 14.205 1.00 73.90 62 LEU B CA 1
ATOM 901 C C . LEU B 1 62 ? 8.573 -28.898 15.583 1.00 73.82 62 LEU B C 1
ATOM 902 O O . LEU B 1 62 ? 9.645 -29.413 15.993 1.00 75.01 62 LEU B O 1
#

Organism: Pseudomonas fluorescens (strain ATCC BAA-477 / NRRL B-23932 / Pf-5) (NCBI:txid220664)